Protein AF-A0A9E5SHU2-F1 (afdb_monomer)

Nearest PDB structures (foldseek):
  2jov-assembly1_A  TM=8.148E-01  e=7.761E-03  Clostridium perfringens

Secondary structure (DSSP, 8-state):
-EEEE--SSTT--EEEE-TTT--EES-SSHHHHHHHHHHHH--EE--EEEEEEEEE-TT----SS---S------S----TT-PPPTTEEEEEEEEEESSPEEGGGHHHHHHHHHH-EEES-B-TT-EEESSGGGSS--EEESS-BS--

Sequence (149 aa):
MRELTCIVCPTGCRLRVDIDTLTVTGNQCKRGLKYGLEELTAPRRTVTSTVRILHQQSDSQVLSSYVDSSLQSNSSKPLVNNFFPDSDCIEGRLPVKTREDIPKDKIESVMQEINQCVVKSPVHLGDIIVENIADTGVALVATRTILKL

pLDDT: mean 81.6, std 20.0, range [32.53, 97.31]

Structure (mmCIF, N/CA/C/O backbone):
data_AF-A0A9E5SHU2-F1
#
_entry.id   AF-A0A9E5SHU2-F1
#
loop_
_atom_site.group_PDB
_atom_site.id
_atom_site.type_symbol
_atom_site.label_atom_id
_atom_site.label_alt_id
_atom_site.label_comp_id
_atom_site.label_asym_id
_atom_site.label_entity_id
_atom_site.label_seq_id
_atom_site.pdbx_PDB_ins_code
_atom_site.Cartn_x
_atom_site.Cartn_y
_atom_site.Cartn_z
_atom_site.occupancy
_atom_site.B_iso_or_equiv
_atom_site.auth_seq_id
_atom_site.auth_comp_id
_atom_site.auth_asym_id
_atom_site.auth_atom_id
_atom_site.pdbx_PDB_model_num
ATOM 1 N N . MET A 1 1 ? 9.596 9.892 -24.552 1.00 81.12 1 MET A N 1
ATOM 2 C CA . MET A 1 1 ? 10.596 9.568 -23.504 1.00 81.12 1 MET A CA 1
ATOM 3 C C . MET A 1 1 ? 10.201 10.197 -22.169 1.00 81.12 1 MET A C 1
ATOM 5 O O . MET A 1 1 ? 9.982 11.402 -22.115 1.00 81.12 1 MET A O 1
ATOM 9 N N . ARG A 1 2 ? 10.071 9.394 -21.109 1.00 89.94 2 ARG A N 1
ATOM 10 C CA . ARG A 1 2 ? 9.852 9.840 -19.723 1.00 89.94 2 ARG A CA 1
ATOM 11 C C . ARG A 1 2 ? 11.085 9.519 -18.885 1.00 89.94 2 ARG A C 1
ATOM 13 O O . ARG A 1 2 ? 11.703 8.472 -19.072 1.00 89.94 2 ARG A O 1
ATOM 20 N N . GLU A 1 3 ? 11.427 10.406 -17.961 1.00 93.31 3 GLU A N 1
ATOM 21 C CA . GLU A 1 3 ? 12.502 10.178 -16.994 1.00 93.31 3 GLU A CA 1
ATOM 22 C C . GLU A 1 3 ? 11.904 9.834 -15.627 1.00 93.31 3 GLU A C 1
A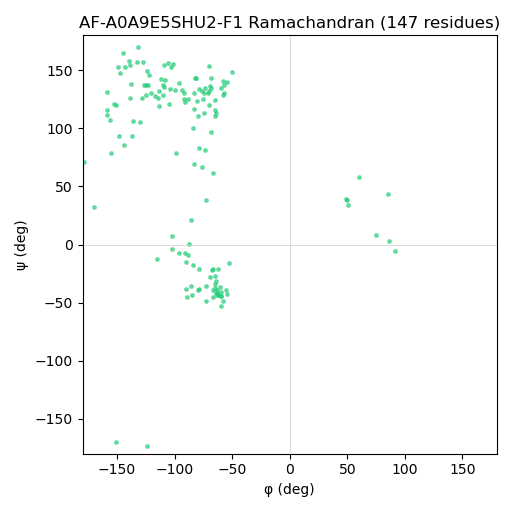TOM 24 O O . GLU A 1 3 ? 10.964 10.489 -15.177 1.00 93.31 3 GLU A O 1
ATOM 29 N N . LEU A 1 4 ? 12.429 8.801 -14.966 1.00 93.19 4 LEU A N 1
ATOM 30 C CA . LEU A 1 4 ? 11.995 8.396 -13.627 1.00 93.19 4 LEU A CA 1
ATOM 31 C C . LEU A 1 4 ? 13.140 7.771 -12.827 1.00 93.19 4 LEU A C 1
ATOM 33 O O . LEU A 1 4 ? 14.070 7.190 -13.383 1.00 93.19 4 LEU A O 1
ATOM 37 N N . THR A 1 5 ? 13.078 7.878 -11.503 1.00 94.50 5 THR A N 1
ATOM 38 C CA . THR A 1 5 ? 14.079 7.282 -10.608 1.00 94.50 5 THR A CA 1
ATOM 39 C C . THR A 1 5 ? 13.642 5.883 -10.198 1.00 94.50 5 THR A C 1
ATOM 41 O O . THR A 1 5 ? 12.516 5.682 -9.745 1.00 94.50 5 THR A O 1
ATOM 44 N N . CYS A 1 6 ? 14.539 4.906 -10.325 1.00 93.69 6 CYS A N 1
ATOM 45 C CA . CYS A 1 6 ? 14.317 3.559 -9.812 1.00 93.69 6 CYS A CA 1
ATOM 46 C C . CYS A 1 6 ? 14.215 3.584 -8.279 1.00 93.69 6 CYS A C 1
ATOM 48 O O . CYS A 1 6 ? 15.222 3.793 -7.611 1.00 93.69 6 CYS A O 1
ATOM 50 N N . ILE A 1 7 ? 13.033 3.330 -7.711 1.00 93.19 7 ILE A N 1
ATOM 51 C CA . ILE A 1 7 ? 12.824 3.324 -6.246 1.00 93.19 7 ILE A CA 1
ATOM 52 C C . ILE A 1 7 ? 13.103 1.961 -5.595 1.00 93.19 7 ILE A C 1
ATOM 54 O O . ILE A 1 7 ? 12.944 1.789 -4.392 1.00 93.19 7 ILE A O 1
ATOM 58 N N . VAL A 1 8 ? 13.504 0.966 -6.391 1.00 91.81 8 VAL A N 1
ATOM 59 C CA . VAL A 1 8 ? 13.635 -0.432 -5.951 1.00 91.81 8 VAL A CA 1
ATOM 60 C C . VAL A 1 8 ? 14.918 -0.689 -5.146 1.00 91.81 8 VAL A C 1
ATOM 62 O O . VAL A 1 8 ? 15.007 -1.681 -4.420 1.00 91.81 8 VAL A O 1
ATOM 65 N N . CYS A 1 9 ? 15.934 0.167 -5.275 1.00 91.00 9 CYS A N 1
ATOM 66 C CA . CYS A 1 9 ? 17.201 0.049 -4.556 1.00 91.00 9 CYS A CA 1
ATOM 67 C C . CYS A 1 9 ? 17.688 1.421 -4.055 1.00 91.00 9 CYS A C 1
ATOM 69 O O . CYS A 1 9 ? 17.372 2.438 -4.675 1.00 91.00 9 CYS A O 1
ATOM 71 N N . PRO A 1 10 ? 18.499 1.465 -2.980 1.00 92.19 10 PRO A N 1
ATOM 72 C CA . PRO A 1 10 ? 18.972 2.721 -2.388 1.00 92.19 10 PRO A CA 1
ATOM 73 C C . PRO A 1 10 ? 19.829 3.572 -3.337 1.00 92.19 10 PRO A C 1
ATOM 75 O O . PRO A 1 10 ? 19.938 4.776 -3.147 1.00 92.19 10 PRO A O 1
ATOM 78 N N . THR A 1 11 ? 20.424 2.971 -4.373 1.00 92.88 11 THR A N 1
ATOM 79 C CA . THR A 1 11 ? 21.241 3.685 -5.367 1.00 92.88 11 THR A CA 1
ATOM 80 C C . THR A 1 11 ? 20.421 4.608 -6.271 1.00 92.88 11 THR A C 1
ATOM 82 O O . THR A 1 11 ? 20.970 5.574 -6.787 1.00 92.88 11 THR A O 1
ATOM 85 N N . GLY A 1 12 ? 19.136 4.319 -6.509 1.00 91.81 12 GLY A N 1
ATOM 86 C CA . GLY A 1 12 ? 18.258 5.237 -7.241 1.00 91.81 12 GLY A CA 1
ATOM 87 C C . GLY A 1 12 ? 18.701 5.565 -8.674 1.00 91.81 12 GLY A C 1
ATOM 88 O O . GLY A 1 12 ? 18.909 6.729 -9.002 1.00 91.81 12 GLY A O 1
ATOM 89 N N . CYS A 1 13 ? 18.863 4.564 -9.549 1.00 94.50 13 CYS A N 1
ATOM 90 C CA . CYS A 1 13 ? 19.260 4.814 -10.946 1.00 94.50 13 CYS A CA 1
ATOM 91 C C . CYS A 1 13 ? 18.277 5.763 -11.656 1.00 94.50 13 CYS A C 1
ATOM 93 O O . CYS A 1 13 ? 17.063 5.581 -11.543 1.00 94.50 13 CYS A O 1
ATOM 95 N N . ARG A 1 14 ? 18.795 6.719 -12.437 1.00 95.56 14 ARG A N 1
ATOM 96 C CA . ARG A 1 14 ? 17.980 7.561 -13.324 1.00 95.56 14 ARG A CA 1
ATOM 97 C C . ARG A 1 14 ? 17.649 6.783 -14.592 1.00 95.56 14 ARG A C 1
ATOM 99 O O . ARG A 1 14 ? 18.536 6.504 -15.394 1.00 95.56 14 ARG A O 1
ATOM 106 N N . LEU A 1 15 ? 16.385 6.418 -14.744 1.00 94.44 15 LEU A N 1
ATOM 107 C CA . LEU A 1 15 ? 15.883 5.666 -15.882 1.00 94.44 15 LEU A CA 1
ATOM 108 C C . LEU A 1 15 ? 15.290 6.618 -16.911 1.00 94.44 15 LEU A C 1
ATOM 110 O O . LEU A 1 15 ? 14.557 7.547 -16.567 1.00 94.44 15 LEU A O 1
ATOM 114 N N . ARG A 1 16 ? 15.569 6.341 -18.180 1.00 94.44 16 ARG A N 1
ATOM 115 C CA . ARG A 1 16 ? 14.858 6.933 -19.308 1.00 94.44 16 ARG A CA 1
ATOM 116 C C . ARG A 1 16 ? 14.094 5.832 -20.005 1.00 94.44 16 ARG A C 1
ATOM 118 O O . ARG A 1 16 ? 14.698 4.861 -20.468 1.00 94.44 16 ARG A O 1
ATOM 125 N N . VAL A 1 17 ? 12.781 5.982 -20.048 1.00 93.38 17 VAL A N 1
ATOM 126 C CA . VAL A 1 17 ? 11.888 4.973 -20.602 1.00 93.38 17 VAL A CA 1
ATOM 127 C C . VAL A 1 17 ? 11.112 5.571 -21.760 1.00 93.38 17 VAL A C 1
ATOM 129 O O . VAL A 1 17 ? 10.559 6.673 -21.663 1.00 93.38 17 VAL A O 1
ATOM 132 N N . ASP A 1 18 ? 11.108 4.863 -22.875 1.00 91.31 18 ASP A N 1
ATOM 133 C CA . ASP A 1 18 ? 10.319 5.226 -24.035 1.00 91.31 18 ASP A CA 1
ATOM 134 C C . ASP A 1 18 ? 8.963 4.512 -24.010 1.00 91.31 18 ASP A C 1
ATOM 136 O O . ASP A 1 18 ? 8.888 3.317 -23.733 1.00 91.31 18 ASP A O 1
ATOM 140 N N . ILE A 1 19 ? 7.892 5.266 -24.255 1.00 85.88 19 ILE A N 1
ATOM 141 C CA . ILE A 1 19 ? 6.510 4.778 -24.130 1.00 85.88 19 ILE A CA 1
ATOM 142 C C . ILE A 1 19 ? 6.144 3.950 -25.361 1.00 85.88 19 ILE A C 1
ATOM 144 O O . ILE A 1 19 ? 5.493 2.919 -25.228 1.00 85.88 19 ILE A O 1
ATOM 148 N N . ASP A 1 20 ? 6.607 4.377 -26.537 1.00 87.50 20 ASP A N 1
ATOM 149 C CA . ASP A 1 20 ? 6.209 3.780 -27.812 1.00 87.50 20 ASP A CA 1
ATOM 150 C C . ASP A 1 20 ? 6.969 2.477 -28.081 1.00 87.50 20 ASP A C 1
ATOM 152 O O . ASP A 1 20 ? 6.406 1.496 -28.562 1.00 87.50 20 ASP A O 1
ATOM 156 N N . THR A 1 21 ? 8.258 2.444 -27.729 1.00 87.31 21 THR A N 1
ATOM 157 C CA . THR A 1 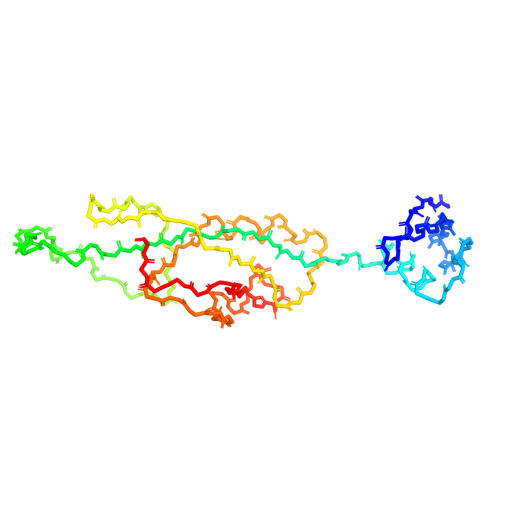21 ? 9.129 1.280 -27.956 1.00 87.31 21 THR A CA 1
ATOM 158 C C . THR A 1 21 ? 9.260 0.362 -26.741 1.00 87.31 21 THR A C 1
ATOM 160 O O . THR A 1 21 ? 9.859 -0.706 -26.855 1.00 87.31 21 THR A O 1
ATOM 163 N N . LEU A 1 22 ? 8.725 0.760 -25.577 1.00 85.44 22 LEU A N 1
ATOM 164 C CA . LEU A 1 22 ? 8.886 0.058 -24.295 1.00 85.44 22 LEU A CA 1
ATOM 165 C C . LEU A 1 22 ? 10.357 -0.272 -23.989 1.00 85.44 22 LEU A C 1
ATOM 167 O O . LEU A 1 22 ? 10.685 -1.336 -23.464 1.00 85.44 22 LEU A O 1
ATOM 171 N N . THR A 1 23 ? 11.271 0.637 -24.328 1.00 89.81 23 THR A N 1
ATOM 172 C CA . THR A 1 23 ? 12.701 0.476 -24.047 1.00 89.81 23 THR A CA 1
ATOM 173 C C . THR A 1 23 ? 13.095 1.259 -22.799 1.00 89.81 23 THR A C 1
ATOM 175 O O . THR A 1 23 ? 12.740 2.426 -22.633 1.00 89.81 23 THR A O 1
ATOM 178 N N . VAL A 1 24 ? 13.841 0.612 -21.896 1.00 92.75 24 VAL A N 1
ATOM 179 C CA . VAL A 1 24 ? 14.382 1.231 -20.676 1.00 92.75 24 VAL A CA 1
ATOM 180 C C . VAL A 1 24 ? 15.892 1.363 -20.813 1.00 92.75 24 VAL A C 1
ATOM 182 O O . VAL A 1 24 ? 16.584 0.387 -21.094 1.00 92.75 24 VAL A O 1
ATOM 185 N N . THR A 1 25 ? 16.409 2.562 -20.564 1.00 93.75 25 THR A N 1
ATOM 186 C CA . THR A 1 25 ? 17.845 2.864 -20.549 1.00 93.75 25 THR A CA 1
ATOM 187 C C . THR A 1 25 ? 18.237 3.563 -19.244 1.00 93.75 25 THR A C 1
ATOM 189 O O . THR A 1 25 ? 17.394 4.136 -18.552 1.00 93.75 25 THR A O 1
ATOM 192 N N . GLY A 1 26 ? 19.518 3.490 -18.866 1.00 92.81 26 GLY A N 1
ATOM 193 C CA . GLY A 1 26 ? 20.033 4.080 -17.618 1.00 92.81 26 GLY A CA 1
ATOM 194 C C . GLY A 1 26 ? 19.911 3.187 -16.372 1.00 92.81 26 GLY A C 1
ATOM 195 O O . GLY A 1 26 ? 20.285 3.599 -15.273 1.00 92.81 26 GLY A O 1
ATOM 196 N N . ASN A 1 27 ? 19.424 1.949 -16.510 1.00 93.69 27 ASN A N 1
ATOM 197 C CA . ASN A 1 27 ? 19.402 0.974 -15.421 1.00 93.69 27 ASN A CA 1
ATOM 198 C C . ASN A 1 27 ? 20.784 0.329 -15.215 1.00 93.69 27 ASN A C 1
ATOM 200 O O . ASN A 1 27 ? 21.397 -0.163 -16.155 1.00 93.69 27 ASN A O 1
ATOM 204 N N . GLN A 1 28 ? 21.237 0.241 -13.963 1.00 92.56 28 GLN A N 1
ATOM 205 C CA . GLN A 1 28 ? 22.462 -0.498 -13.606 1.00 92.56 28 GLN A CA 1
ATOM 206 C C . GLN A 1 28 ? 22.198 -1.981 -13.299 1.00 92.56 28 GLN A C 1
ATOM 208 O O . GLN A 1 28 ? 23.120 -2.770 -13.119 1.00 92.56 28 GLN A O 1
ATOM 213 N N . CYS A 1 29 ? 20.930 -2.381 -13.198 1.00 93.56 29 CYS A N 1
ATOM 214 C CA . CYS A 1 29 ? 20.538 -3.738 -12.839 1.00 93.56 29 CYS A CA 1
ATOM 215 C C . CYS A 1 29 ? 19.261 -4.170 -13.570 1.00 93.56 29 CYS A C 1
ATOM 217 O O . CYS A 1 29 ? 18.504 -3.343 -14.087 1.00 93.56 29 CYS A O 1
ATOM 219 N N . LYS A 1 30 ? 18.983 -5.480 -13.563 1.00 93.62 30 LYS A N 1
ATOM 220 C CA . LYS A 1 30 ? 17.767 -6.065 -14.160 1.00 93.62 30 LYS A CA 1
ATOM 221 C C . LYS A 1 30 ? 16.480 -5.602 -13.463 1.00 93.62 30 LYS A C 1
ATOM 223 O O . LYS A 1 30 ? 15.450 -5.451 -14.110 1.00 93.62 30 LYS A O 1
ATOM 228 N N . ARG A 1 31 ? 16.551 -5.325 -12.152 1.00 93.50 31 ARG A N 1
ATOM 229 C CA . ARG A 1 31 ? 15.416 -4.814 -11.361 1.00 93.50 31 ARG A CA 1
ATOM 230 C C . ARG A 1 31 ? 14.965 -3.435 -11.849 1.00 93.50 31 ARG A C 1
ATOM 232 O O . ARG A 1 31 ? 13.770 -3.193 -11.922 1.00 93.50 31 ARG A O 1
ATOM 239 N N . GLY A 1 32 ? 15.912 -2.570 -12.223 1.00 92.88 32 GLY A N 1
ATOM 240 C CA . GLY A 1 32 ? 15.614 -1.240 -12.759 1.00 92.88 32 GLY A CA 1
ATOM 241 C C . GLY A 1 32 ? 14.926 -1.288 -14.121 1.00 92.88 32 GLY A C 1
ATOM 242 O O . GLY A 1 32 ? 13.984 -0.536 -14.338 1.00 92.88 32 GLY A O 1
ATOM 243 N N . LEU A 1 33 ? 15.335 -2.212 -14.999 1.00 92.62 33 LEU A N 1
ATOM 244 C CA . LEU A 1 33 ? 14.646 -2.444 -16.275 1.00 92.62 33 LEU A CA 1
ATOM 245 C C . LEU A 1 33 ? 13.189 -2.842 -16.030 1.00 92.62 33 LEU A C 1
ATOM 247 O O . LEU A 1 33 ? 12.283 -2.199 -16.548 1.00 92.62 33 LEU A O 1
ATOM 251 N N . LYS A 1 34 ? 12.971 -3.864 -15.194 1.00 93.44 34 LYS A N 1
ATOM 252 C CA . LYS A 1 34 ? 11.629 -4.359 -14.875 1.00 93.44 34 LYS A CA 1
ATOM 253 C C . LYS A 1 34 ? 10.745 -3.258 -14.273 1.00 93.44 34 LYS A C 1
ATOM 255 O O . LYS A 1 34 ? 9.652 -3.025 -14.772 1.00 93.44 34 LYS A O 1
ATOM 260 N N . TYR A 1 35 ? 11.260 -2.532 -13.280 1.00 93.88 35 TYR A N 1
ATOM 261 C CA . TYR A 1 35 ? 10.543 -1.423 -12.650 1.00 93.88 35 TYR A CA 1
ATOM 262 C C . TYR A 1 35 ? 10.176 -0.315 -13.641 1.00 93.88 35 TYR A C 1
ATOM 264 O O . TYR A 1 35 ? 9.051 0.164 -13.619 1.00 93.88 35 TYR A O 1
ATOM 272 N N . GLY A 1 36 ? 11.098 0.082 -14.525 1.00 93.06 36 GLY A N 1
ATOM 273 C CA . GLY A 1 36 ? 10.828 1.126 -15.516 1.00 93.06 36 GLY A CA 1
ATOM 274 C C . GLY A 1 36 ? 9.677 0.773 -16.462 1.00 93.06 36 GLY A C 1
ATOM 275 O O . GLY A 1 36 ? 8.887 1.648 -16.803 1.00 93.06 36 GLY A O 1
ATOM 276 N N . LEU A 1 37 ? 9.555 -0.503 -16.842 1.00 91.75 37 LEU A N 1
ATOM 277 C CA . LEU A 1 37 ? 8.436 -0.992 -17.653 1.00 91.75 37 LEU A CA 1
ATOM 278 C C . LEU A 1 37 ? 7.134 -1.055 -16.854 1.00 91.75 37 LEU A C 1
ATOM 280 O O . LEU A 1 37 ? 6.104 -0.566 -17.316 1.00 91.75 37 LEU A O 1
ATOM 284 N N . GLU A 1 38 ? 7.170 -1.642 -15.657 1.00 91.56 38 GLU A N 1
ATOM 285 C CA . GLU A 1 38 ? 5.987 -1.811 -14.804 1.00 91.56 38 GLU A CA 1
ATOM 286 C C . GLU A 1 38 ? 5.402 -0.464 -14.373 1.00 91.56 38 GLU A C 1
ATOM 288 O O . GLU A 1 38 ? 4.196 -0.267 -14.452 1.00 91.56 38 GLU A O 1
ATOM 293 N N . GLU A 1 39 ? 6.241 0.503 -14.006 1.00 93.44 39 GLU A N 1
ATOM 294 C CA . GLU A 1 39 ? 5.796 1.832 -13.577 1.00 93.44 39 GLU A CA 1
ATOM 295 C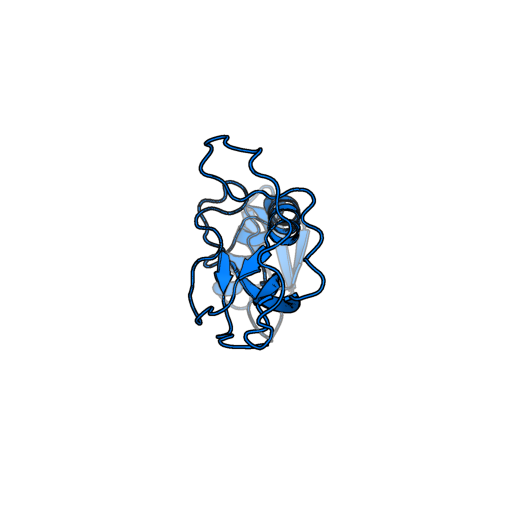 C . GLU A 1 39 ? 5.098 2.614 -14.706 1.00 93.44 39 GLU A C 1
ATOM 297 O O . GLU A 1 39 ? 4.240 3.451 -14.430 1.00 93.44 39 GLU A O 1
ATOM 302 N N . LEU A 1 40 ? 5.427 2.342 -15.976 1.00 88.38 40 LEU A N 1
ATOM 303 C CA . LEU A 1 40 ? 4.734 2.941 -17.121 1.00 88.38 40 LEU A CA 1
ATOM 304 C C . LEU A 1 40 ? 3.478 2.181 -17.549 1.00 88.38 40 LEU A C 1
ATOM 306 O O . LEU A 1 40 ? 2.533 2.809 -18.020 1.00 88.38 40 LEU A O 1
ATOM 310 N N . THR A 1 41 ? 3.489 0.854 -17.447 1.00 88.75 41 THR A N 1
ATOM 311 C CA . THR A 1 41 ? 2.411 0.003 -17.973 1.00 88.75 41 THR A CA 1
ATOM 312 C C . THR A 1 41 ? 1.307 -0.233 -16.951 1.00 88.75 41 THR A C 1
ATOM 314 O O . THR A 1 41 ? 0.130 -0.131 -17.282 1.00 88.75 41 THR A O 1
ATOM 317 N N . ALA A 1 42 ? 1.672 -0.534 -15.707 1.00 89.62 42 ALA A N 1
ATOM 318 C CA . ALA A 1 42 ? 0.747 -0.818 -14.621 1.00 89.62 42 ALA A CA 1
ATOM 319 C C . ALA A 1 42 ? 1.422 -0.506 -13.272 1.00 89.62 42 ALA A C 1
ATOM 321 O O . ALA A 1 42 ? 1.882 -1.427 -12.592 1.00 89.62 42 ALA A O 1
ATOM 322 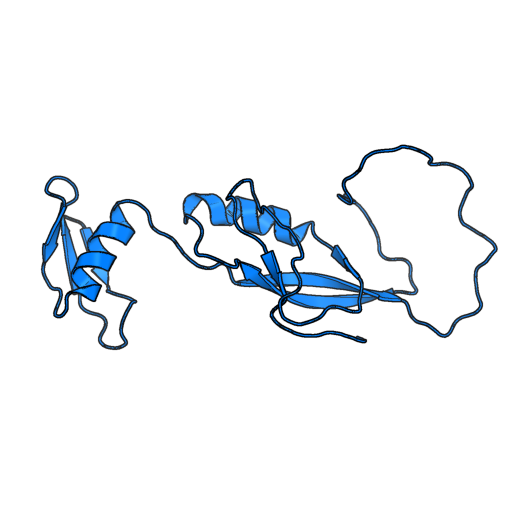N N . PRO A 1 43 ? 1.502 0.773 -12.854 1.00 92.56 43 PRO A N 1
ATOM 323 C CA . PRO A 1 43 ? 2.110 1.136 -11.581 1.00 92.56 43 PRO A CA 1
ATOM 324 C C . PRO A 1 43 ? 1.287 0.562 -10.426 1.00 92.56 43 PRO A C 1
ATOM 326 O O . PRO A 1 43 ? 0.090 0.834 -10.295 1.00 92.56 43 PRO A O 1
ATOM 329 N N . ARG A 1 44 ? 1.935 -0.222 -9.561 1.00 93.44 44 ARG A N 1
ATOM 330 C CA . ARG A 1 44 ? 1.304 -0.830 -8.383 1.00 93.44 44 ARG A CA 1
ATOM 331 C C . ARG A 1 44 ? 2.040 -0.454 -7.111 1.00 93.44 44 ARG A C 1
ATOM 333 O O . ARG A 1 44 ? 3.250 -0.236 -7.143 1.00 93.44 44 ARG A O 1
ATOM 340 N N . ARG A 1 45 ? 1.308 -0.369 -5.999 1.00 93.94 45 ARG A N 1
ATOM 341 C CA . ARG A 1 45 ? 1.849 -0.080 -4.665 1.00 93.94 45 ARG A CA 1
ATOM 342 C C . ARG A 1 45 ? 1.044 -0.795 -3.585 1.00 93.94 45 ARG A C 1
ATOM 344 O O . ARG A 1 45 ? -0.172 -0.925 -3.698 1.00 93.94 45 ARG A O 1
ATOM 351 N N . THR A 1 46 ? 1.713 -1.190 -2.509 1.00 94.69 46 THR A N 1
ATOM 352 C CA . THR A 1 46 ? 1.050 -1.590 -1.264 1.00 94.69 46 THR A CA 1
ATOM 353 C C . THR A 1 46 ? 0.467 -0.346 -0.594 1.00 94.69 46 THR A C 1
ATOM 355 O O . THR A 1 46 ? 1.178 0.645 -0.409 1.00 94.69 46 THR A O 1
ATOM 358 N N . VAL A 1 47 ? -0.804 -0.391 -0.194 1.00 95.75 47 VAL A N 1
ATOM 359 C CA . VAL A 1 47 ? -1.419 0.683 0.599 1.00 95.75 47 VAL A CA 1
ATOM 360 C C . VAL A 1 47 ? -1.266 0.362 2.075 1.00 95.75 47 VAL A C 1
ATOM 362 O O . VAL A 1 47 ? -1.680 -0.699 2.534 1.00 95.75 47 VAL A O 1
ATOM 365 N N . THR A 1 48 ? -0.684 1.294 2.823 1.00 96.19 48 THR A N 1
ATOM 366 C CA . THR A 1 48 ? -0.590 1.258 4.287 1.00 96.19 48 THR A CA 1
ATOM 367 C C . THR A 1 48 ? -1.400 2.412 4.858 1.00 96.19 48 THR A C 1
ATOM 369 O O . THR A 1 48 ? -1.176 3.558 4.471 1.00 96.19 48 THR A O 1
ATOM 372 N N . SER A 1 49 ? -2.329 2.128 5.767 1.00 95.75 49 SER A N 1
ATOM 373 C CA . SER A 1 49 ? -3.218 3.132 6.361 1.00 95.75 49 SER A CA 1
ATOM 374 C C . SER A 1 49 ? -3.620 2.722 7.782 1.00 95.75 49 SER A C 1
ATOM 376 O O . SER A 1 49 ? -3.070 1.777 8.351 1.00 95.75 49 SER A O 1
ATOM 378 N N . THR A 1 50 ? -4.579 3.424 8.372 1.00 95.19 50 THR A N 1
ATOM 379 C CA . THR A 1 50 ? -5.177 3.083 9.663 1.00 95.19 50 THR A CA 1
ATOM 380 C C . THR A 1 50 ? -6.691 3.010 9.548 1.00 95.19 50 THR A C 1
ATOM 382 O O . THR A 1 50 ? -7.290 3.908 8.964 1.00 95.19 50 THR A O 1
ATOM 385 N N . VAL A 1 51 ? -7.305 2.005 10.167 1.00 93.38 51 VAL A N 1
ATOM 386 C CA . VAL A 1 51 ? -8.764 1.921 10.346 1.00 93.38 51 VAL A CA 1
ATOM 387 C C . VAL A 1 51 ? -9.148 2.336 11.761 1.00 93.38 51 VAL A C 1
ATOM 389 O O . VAL A 1 51 ? -8.339 2.245 12.694 1.00 93.38 51 VAL A O 1
ATOM 392 N N . ARG A 1 52 ? -10.388 2.793 11.938 1.00 91.06 52 ARG A N 1
ATOM 393 C CA . ARG A 1 52 ? -10.942 3.049 13.271 1.00 91.06 52 ARG A CA 1
ATOM 394 C C . ARG A 1 52 ? -11.151 1.726 13.998 1.00 91.06 52 ARG A C 1
ATOM 396 O O . ARG A 1 52 ? -11.673 0.785 13.407 1.00 91.06 52 ARG A O 1
ATOM 403 N N . ILE A 1 53 ? -10.775 1.671 15.271 1.00 89.69 53 ILE A N 1
ATOM 404 C CA . ILE A 1 53 ? -11.050 0.526 16.145 1.00 89.69 53 ILE A CA 1
ATOM 405 C C . ILE A 1 53 ? -11.832 0.983 17.375 1.00 89.69 53 ILE A C 1
ATOM 407 O O . ILE A 1 53 ? -11.507 2.017 17.953 1.00 89.69 53 ILE A O 1
ATOM 411 N N . LEU A 1 54 ? -12.849 0.214 17.761 1.00 88.31 54 LEU A N 1
ATOM 412 C CA . LEU A 1 54 ? -13.659 0.431 18.955 1.00 88.31 54 LEU A CA 1
ATOM 413 C C . LEU A 1 54 ? -13.354 -0.639 20.008 1.00 88.31 54 LEU A C 1
ATOM 415 O O . LEU A 1 54 ? -13.295 -1.834 19.696 1.00 88.31 54 LEU A O 1
ATOM 419 N N . HIS A 1 55 ? -13.207 -0.203 21.258 1.00 83.38 55 HIS A N 1
ATOM 420 C CA . HIS A 1 55 ? -13.112 -1.071 22.431 1.00 83.38 55 HIS A CA 1
ATOM 421 C C . HIS A 1 55 ? -14.295 -0.808 23.366 1.00 83.38 55 HIS A C 1
ATOM 423 O O . HIS A 1 55 ? -14.550 0.343 23.718 1.00 83.38 55 HIS A O 1
ATOM 429 N N . GLN A 1 56 ? -15.016 -1.863 23.757 1.00 73.38 56 GLN A N 1
ATOM 430 C CA . GLN A 1 56 ? -16.058 -1.766 24.781 1.00 73.38 56 GLN A CA 1
ATOM 431 C C . GLN A 1 56 ? -15.389 -1.656 26.151 1.00 73.38 56 GLN A C 1
ATOM 433 O O . GLN A 1 56 ? -14.586 -2.521 26.503 1.00 73.38 56 GLN A O 1
ATOM 438 N N . GLN A 1 57 ? -15.715 -0.620 26.926 1.00 65.50 57 GLN A N 1
ATOM 439 C CA . GLN A 1 57 ? -15.303 -0.549 28.324 1.00 65.50 57 GLN A CA 1
ATOM 440 C C . GLN A 1 57 ? -16.058 -1.625 29.111 1.00 65.50 57 GLN A C 1
ATOM 442 O O . GLN A 1 57 ? -17.209 -1.451 29.505 1.00 65.50 57 GLN A O 1
ATOM 447 N N . SER A 1 58 ? -15.428 -2.775 29.329 1.00 56.59 58 SER A N 1
ATOM 448 C CA . SER A 1 58 ? -15.919 -3.734 30.311 1.00 56.59 58 SER A CA 1
ATOM 449 C C . SER A 1 58 ? -15.606 -3.190 31.707 1.00 56.59 58 SER A C 1
ATOM 451 O O . SER A 1 58 ? -14.562 -3.546 32.235 1.00 56.59 58 SER A O 1
ATOM 453 N N . ASP A 1 59 ? -16.436 -2.276 32.229 1.00 49.28 59 ASP A N 1
ATOM 454 C CA . ASP A 1 59 ? -16.577 -2.002 33.677 1.00 49.28 59 ASP A CA 1
ATOM 455 C C . ASP A 1 59 ? -17.762 -1.076 34.045 1.00 49.28 59 ASP A C 1
ATOM 457 O O . ASP A 1 59 ? -17.714 -0.370 35.047 1.00 49.28 59 ASP A O 1
ATOM 461 N N . SER A 1 60 ? -18.881 -1.111 33.308 1.00 42.59 60 SER A N 1
ATOM 462 C CA . SER A 1 60 ? -20.121 -0.475 33.786 1.00 42.59 60 SER A CA 1
ATOM 463 C C . SER A 1 60 ? -21.336 -1.364 33.562 1.00 42.59 60 SER A C 1
ATOM 465 O O . SER A 1 60 ? -21.847 -1.516 32.458 1.00 42.59 60 SER A O 1
ATOM 467 N N . GLN A 1 61 ? -21.836 -1.931 34.657 1.00 48.94 61 GLN A N 1
ATOM 468 C CA . GLN A 1 61 ? -23.204 -2.430 34.785 1.00 48.94 61 GLN A CA 1
ATOM 469 C C . GLN A 1 61 ? -24.216 -1.265 34.728 1.00 48.94 61 GLN A C 1
ATOM 471 O O . GLN A 1 61 ? -24.920 -1.001 35.692 1.00 48.94 61 GLN A O 1
ATOM 476 N N . VAL A 1 62 ? -24.279 -0.520 33.630 1.00 44.03 62 VAL A N 1
ATOM 477 C CA . VAL A 1 62 ? -25.326 0.473 33.328 1.00 44.03 62 VAL A CA 1
ATOM 478 C C . VAL A 1 62 ? -25.247 0.620 31.805 1.00 44.03 62 VAL A C 1
ATOM 480 O O . VAL A 1 62 ? -24.197 0.982 31.310 1.00 44.03 62 VAL A O 1
ATOM 483 N N . LEU A 1 63 ? -26.193 0.210 30.964 1.00 43.44 63 LEU A N 1
ATOM 484 C CA . LEU A 1 63 ? -27.605 0.563 30.912 1.00 43.44 63 LEU A CA 1
ATOM 485 C C . LEU A 1 63 ? -28.383 -0.558 30.197 1.00 43.44 63 LEU A C 1
ATOM 487 O O . LEU A 1 63 ? -28.340 -0.687 28.978 1.00 43.44 63 LEU A O 1
ATOM 491 N N . SER A 1 64 ? -29.157 -1.339 30.948 1.00 36.62 64 SER A N 1
ATOM 492 C CA . SER A 1 64 ? -30.191 -2.233 30.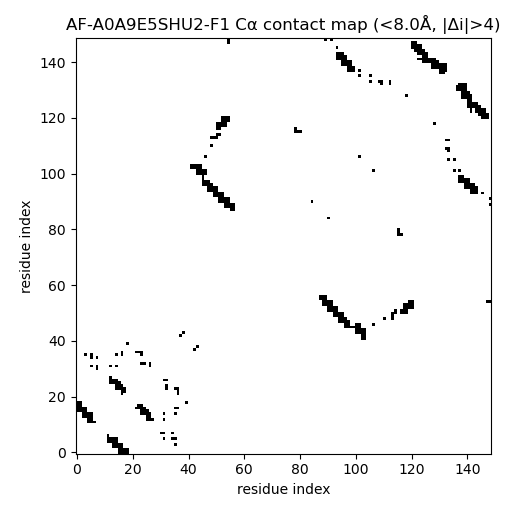411 1.00 36.62 64 SER A CA 1
ATOM 493 C C . SER A 1 64 ? -31.536 -1.523 30.202 1.00 36.62 64 SER A C 1
ATOM 495 O O . SER A 1 64 ? -32.573 -2.180 30.192 1.00 36.62 64 SER A O 1
ATOM 497 N N . SER A 1 65 ? -31.560 -0.191 30.085 1.00 39.75 65 SER A N 1
ATOM 498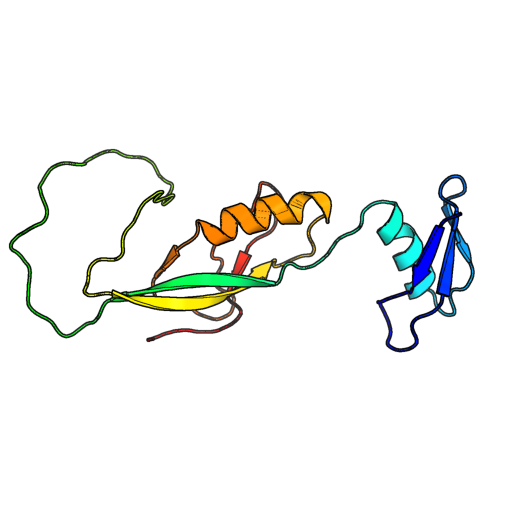 C CA . SER A 1 65 ? -32.821 0.562 30.068 1.00 39.75 65 SER A CA 1
ATOM 499 C C . SER A 1 65 ? -33.147 1.298 28.773 1.00 39.75 65 SER A C 1
ATOM 501 O O . SER A 1 65 ? -34.305 1.670 28.621 1.00 39.75 65 SER A O 1
ATOM 503 N N . TYR A 1 66 ? -32.224 1.465 27.821 1.00 45.84 66 TYR A N 1
ATOM 504 C CA . TYR A 1 66 ? -32.550 2.156 26.567 1.00 45.84 66 TYR A CA 1
ATOM 505 C C . TYR A 1 66 ? -31.755 1.623 25.374 1.00 45.84 66 TYR A C 1
ATOM 507 O O . TYR A 1 66 ? -30.673 2.111 25.079 1.00 45.84 66 TYR A O 1
ATOM 515 N N . VAL A 1 67 ? -32.334 0.665 24.649 1.00 39.19 67 VAL A N 1
ATOM 516 C CA . VAL A 1 67 ? -32.291 0.674 23.179 1.00 39.19 67 VAL A CA 1
ATOM 517 C C . VAL A 1 67 ? -33.534 -0.023 22.642 1.00 39.19 67 VAL A C 1
ATOM 519 O O . VAL A 1 67 ? -33.829 -1.176 22.958 1.00 39.19 67 VAL A O 1
ATOM 522 N N . ASP A 1 68 ? -34.278 0.764 21.875 1.00 33.59 68 ASP A N 1
ATOM 523 C CA . ASP A 1 68 ? -35.580 0.479 21.305 1.00 33.59 68 ASP A CA 1
ATOM 524 C C . ASP A 1 68 ? -35.625 -0.805 20.476 1.00 33.59 68 ASP A C 1
ATOM 526 O O . ASP A 1 68 ? -34.764 -1.103 19.648 1.00 33.59 68 ASP A O 1
ATOM 530 N N . SER A 1 69 ? -36.731 -1.521 20.651 1.00 38.06 69 SER A N 1
ATOM 531 C CA . SER A 1 69 ? -37.103 -2.762 19.968 1.00 38.06 69 SER A CA 1
ATOM 532 C C . SER A 1 69 ? -37.517 -2.568 18.501 1.00 38.06 69 SER A C 1
ATOM 534 O O . SER A 1 69 ? -38.441 -3.227 18.028 1.00 38.06 69 SER A O 1
ATOM 536 N N . SER A 1 70 ? -36.858 -1.680 17.755 1.00 43.31 70 SER A N 1
ATOM 537 C CA . SER A 1 70 ? -37.282 -1.350 16.391 1.00 43.31 70 SER A CA 1
ATOM 538 C C . SER A 1 70 ? -36.087 -1.097 15.480 1.00 43.31 70 SER A C 1
ATOM 540 O O . SER A 1 70 ? -35.691 0.046 15.322 1.00 43.31 70 SER A O 1
ATOM 542 N N . LEU A 1 71 ? -35.515 -2.158 14.896 1.00 44.88 71 LEU A N 1
ATOM 543 C CA . LEU A 1 71 ? -34.864 -2.171 13.571 1.00 44.88 71 LEU A CA 1
ATOM 544 C C . LEU A 1 71 ? -34.374 -3.597 13.267 1.00 44.88 71 LEU A C 1
ATOM 546 O O . LEU A 1 71 ? -33.187 -3.910 13.245 1.00 44.88 71 LEU A O 1
ATOM 550 N N . GLN A 1 72 ? -35.333 -4.488 13.019 1.00 46.53 72 GLN A N 1
ATOM 551 C CA . GLN A 1 72 ? -35.078 -5.675 12.212 1.00 46.53 72 GLN A CA 1
ATOM 552 C C . GLN A 1 72 ? -34.987 -5.226 10.750 1.00 46.53 72 GLN A C 1
ATOM 554 O O . GLN A 1 72 ? -35.986 -4.812 10.170 1.00 46.53 72 GLN A O 1
ATOM 559 N N . SER A 1 73 ? -33.812 -5.328 10.132 1.00 36.88 73 SER A N 1
ATOM 560 C CA . SER A 1 73 ? -33.746 -5.565 8.689 1.00 36.88 73 SER A CA 1
ATOM 561 C C . SER A 1 73 ? -32.457 -6.297 8.325 1.00 36.88 73 SER A C 1
ATOM 563 O O . SER A 1 73 ? -31.343 -5.869 8.613 1.00 36.88 73 SER A O 1
ATOM 565 N N . ASN A 1 74 ? -32.651 -7.469 7.731 1.00 45.72 74 ASN A N 1
ATOM 566 C CA . ASN A 1 74 ? -31.623 -8.354 7.218 1.00 45.72 74 ASN A CA 1
ATOM 567 C C . ASN A 1 74 ? -30.879 -7.691 6.047 1.00 45.72 74 ASN A C 1
ATOM 569 O O . ASN A 1 74 ? -31.469 -7.506 4.986 1.00 45.72 74 ASN A O 1
ATOM 573 N N . SER A 1 75 ? -29.581 -7.418 6.186 1.00 37.00 75 SER A N 1
ATOM 574 C CA . SER A 1 75 ? -28.640 -7.505 5.062 1.00 37.00 75 SER A CA 1
ATOM 575 C C . SER A 1 75 ? -27.208 -7.665 5.574 1.00 37.00 75 SER A C 1
ATOM 577 O O . SER A 1 75 ? -26.747 -6.992 6.492 1.00 37.00 75 SER A O 1
ATOM 579 N N . SER A 1 76 ? -26.513 -8.633 5.000 1.00 42.69 76 SER A N 1
ATOM 580 C CA . SER A 1 76 ? -25.186 -9.115 5.359 1.00 42.69 76 SER A CA 1
ATOM 581 C C . SER A 1 76 ? -24.071 -8.174 4.890 1.00 42.69 76 SER A C 1
ATOM 583 O O . SER A 1 76 ? -23.311 -8.555 4.008 1.00 42.69 76 SER A O 1
ATOM 585 N N . LYS A 1 77 ? -23.983 -6.955 5.441 1.00 32.53 77 LYS A N 1
ATOM 586 C CA . LYS A 1 77 ? -22.863 -6.003 5.262 1.00 32.53 77 LYS A CA 1
ATOM 587 C C . LYS A 1 77 ? -22.857 -4.991 6.423 1.00 32.53 77 LYS A C 1
ATOM 589 O O . LYS A 1 77 ? -23.790 -4.196 6.505 1.00 32.53 77 LYS A O 1
ATOM 594 N N . PRO A 1 78 ? -21.835 -4.940 7.300 1.00 37.03 78 PRO A N 1
ATOM 595 C CA . PRO A 1 78 ? -21.732 -3.886 8.300 1.00 37.03 78 PRO A CA 1
ATOM 596 C C . PRO A 1 78 ? -21.094 -2.647 7.656 1.00 37.03 78 PRO A C 1
ATOM 598 O O . PRO A 1 78 ? -19.951 -2.306 7.936 1.00 37.03 78 PRO A O 1
ATOM 601 N N . LEU A 1 79 ? -21.818 -1.982 6.755 1.00 39.91 79 LEU A N 1
ATOM 602 C CA . LEU A 1 79 ? -21.476 -0.627 6.317 1.00 39.91 79 LEU A CA 1
ATOM 603 C C . LEU A 1 79 ? -22.361 0.341 7.098 1.00 39.91 79 LEU A C 1
ATOM 605 O O . LEU A 1 79 ? -23.394 0.802 6.619 1.00 39.91 79 LEU A O 1
ATOM 609 N N . VAL A 1 80 ? -21.981 0.597 8.350 1.00 46.19 80 VAL A N 1
ATOM 610 C CA . VAL A 1 80 ? -22.635 1.612 9.179 1.00 46.19 80 VAL A CA 1
ATOM 611 C C . VAL A 1 80 ? -22.131 2.997 8.778 1.00 46.19 80 VAL A C 1
ATOM 613 O O . VAL A 1 80 ? -21.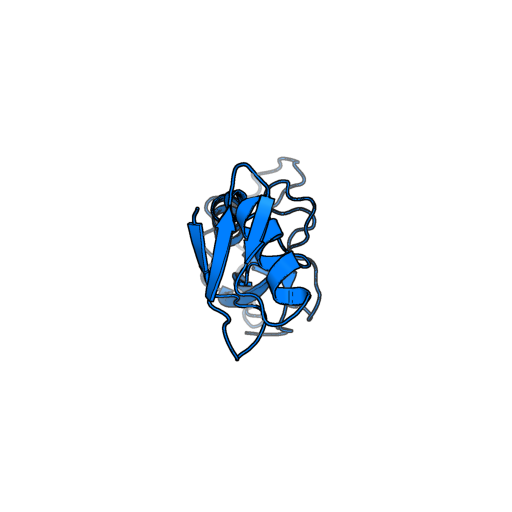234 3.569 9.392 1.00 46.19 80 VAL A O 1
ATOM 616 N N . ASN A 1 81 ? -22.741 3.546 7.727 1.00 38.72 81 ASN A N 1
ATOM 617 C CA . ASN A 1 81 ? -22.737 4.983 7.486 1.00 38.72 81 ASN A CA 1
ATOM 618 C C . ASN A 1 81 ? -23.499 5.649 8.645 1.00 38.72 81 ASN A C 1
ATOM 620 O O . ASN A 1 81 ? -24.705 5.459 8.776 1.00 38.72 81 ASN A O 1
ATOM 624 N N . ASN A 1 82 ? -22.781 6.427 9.462 1.00 42.19 82 ASN A N 1
ATOM 625 C CA . ASN A 1 82 ? -23.262 7.226 10.605 1.00 42.19 82 ASN A CA 1
ATOM 626 C C . ASN A 1 82 ? -23.396 6.507 11.963 1.00 42.19 82 ASN A C 1
ATOM 628 O O . ASN A 1 82 ? -24.353 6.747 12.696 1.00 42.19 82 ASN A O 1
ATOM 632 N N . PHE A 1 83 ? -22.411 5.689 12.350 1.00 48.44 83 PHE A N 1
ATOM 633 C CA . PHE A 1 83 ? -22.275 5.252 13.746 1.00 48.44 83 PHE A CA 1
ATOM 634 C C . PHE A 1 83 ? -21.508 6.312 14.554 1.00 48.44 83 PHE A C 1
ATOM 636 O O . PHE A 1 83 ? -20.281 6.396 14.468 1.00 48.44 83 PHE A O 1
ATOM 643 N N . PHE A 1 84 ? -22.224 7.146 15.313 1.00 47.44 84 PHE A N 1
ATOM 644 C CA . PHE A 1 84 ? -21.612 7.867 16.429 1.00 47.44 84 PHE A CA 1
ATOM 645 C C . PHE A 1 84 ? -21.307 6.820 17.507 1.00 47.44 84 PHE A C 1
ATOM 647 O O . PHE A 1 84 ? -22.235 6.122 17.910 1.00 47.44 84 PHE A O 1
ATOM 654 N N . PRO A 1 85 ? -20.042 6.631 17.920 1.00 51.03 85 PRO A N 1
ATOM 655 C CA . PRO A 1 85 ? -19.733 5.697 18.992 1.00 51.03 85 PRO A CA 1
ATOM 656 C C . PRO A 1 85 ? -20.519 6.100 20.245 1.00 51.03 85 PRO A C 1
ATOM 658 O O . PRO A 1 85 ? -20.511 7.275 20.618 1.00 51.03 85 PRO A O 1
ATOM 661 N N . ASP A 1 86 ? -21.206 5.139 20.869 1.00 54.28 86 ASP A N 1
ATOM 662 C CA . ASP A 1 86 ? -21.786 5.319 22.201 1.00 54.28 86 ASP A CA 1
ATOM 663 C C . ASP A 1 86 ? -20.708 5.880 23.145 1.00 54.28 86 ASP A C 1
ATOM 665 O O . ASP A 1 86 ? -19.523 5.565 22.993 1.00 54.28 86 ASP A O 1
ATOM 669 N N . SER A 1 87 ? -21.095 6.687 24.138 1.00 59.56 87 SER A N 1
ATOM 670 C CA . SER A 1 87 ? -20.177 7.333 25.098 1.00 59.56 87 SER A CA 1
ATOM 671 C C . SER A 1 87 ? -19.205 6.379 25.806 1.00 59.56 87 SER A C 1
ATOM 673 O O . SER A 1 87 ? -18.205 6.822 26.368 1.00 59.56 87 SER A O 1
ATOM 675 N N . ASP A 1 88 ? -19.480 5.077 25.746 1.00 63.53 88 ASP A N 1
ATOM 676 C CA . ASP A 1 88 ? -18.831 4.032 26.530 1.00 63.53 88 ASP A CA 1
ATOM 677 C C . ASP A 1 88 ? -17.792 3.230 25.724 1.00 63.53 88 ASP A C 1
ATOM 679 O O . ASP A 1 88 ? -17.265 2.219 26.202 1.00 63.53 88 ASP A O 1
ATOM 683 N N . CYS A 1 89 ? -17.476 3.646 24.490 1.00 66.81 89 CYS A N 1
ATOM 684 C CA . CYS A 1 89 ? -16.432 3.010 23.688 1.00 66.81 89 CYS A CA 1
ATOM 685 C C . CYS A 1 89 ? -15.224 3.918 23.425 1.00 66.81 89 CYS A C 1
ATOM 687 O O . CYS A 1 89 ? -15.337 5.074 23.026 1.00 66.81 89 CYS A O 1
ATOM 689 N N . ILE A 1 90 ? -14.028 3.366 23.658 1.00 72.06 90 ILE A N 1
ATOM 690 C CA . ILE A 1 90 ? -12.759 4.051 23.386 1.00 72.06 90 ILE A CA 1
ATOM 691 C C . ILE A 1 90 ? -12.476 3.921 21.885 1.00 72.06 90 ILE A C 1
ATOM 693 O O . ILE A 1 90 ? -12.419 2.804 21.361 1.00 72.06 90 ILE A O 1
ATOM 697 N N . GLU A 1 91 ? -12.302 5.052 21.194 1.00 80.25 91 GLU A N 1
ATOM 698 C CA . GLU A 1 91 ? -11.907 5.089 19.781 1.00 80.25 91 GLU A CA 1
ATOM 699 C C . GLU A 1 91 ? -10.376 5.083 19.651 1.00 80.25 91 GLU A C 1
ATOM 701 O O . GLU A 1 91 ? -9.677 5.937 20.195 1.00 80.25 91 GLU A O 1
ATOM 706 N N . GLY A 1 92 ? -9.846 4.131 18.883 1.00 87.81 92 GLY A N 1
ATOM 707 C CA . GLY A 1 92 ? -8.428 4.025 18.548 1.00 87.81 92 GLY A CA 1
ATOM 708 C C . GLY A 1 92 ? -8.164 4.000 17.041 1.00 87.81 92 GLY A C 1
ATOM 709 O O . GLY A 1 92 ? -9.057 4.164 16.199 1.00 87.81 92 GLY A O 1
ATOM 710 N N . ARG A 1 93 ? -6.900 3.761 16.678 1.00 92.69 93 ARG A N 1
ATOM 711 C CA . ARG A 1 93 ? -6.465 3.505 15.296 1.00 92.69 93 ARG A CA 1
ATOM 712 C C . ARG A 1 93 ? -5.715 2.179 15.226 1.00 92.69 93 ARG A C 1
ATOM 714 O O . ARG A 1 93 ? -4.769 1.958 15.981 1.00 92.69 93 ARG A O 1
ATOM 721 N N . LEU A 1 94 ? -6.123 1.313 14.304 1.00 93.69 94 LEU A N 1
ATOM 722 C CA . LEU A 1 94 ? -5.449 0.053 14.001 1.00 93.69 94 LEU A CA 1
ATOM 723 C C . LEU A 1 94 ? -4.681 0.212 12.679 1.00 93.69 94 LEU A C 1
ATOM 725 O O . LEU A 1 94 ? -5.309 0.514 11.663 1.00 93.69 94 LEU A O 1
ATOM 729 N N . PRO A 1 95 ? -3.350 0.017 12.653 1.00 97.25 95 PRO A N 1
ATOM 730 C CA . PRO A 1 95 ? -2.597 0.024 11.408 1.00 97.25 95 PRO A CA 1
ATOM 731 C C . PRO A 1 95 ? -2.953 -1.196 10.554 1.00 97.25 95 PRO A C 1
ATOM 733 O O . PRO A 1 95 ? -3.005 -2.335 11.029 1.00 97.25 95 PRO A O 1
ATOM 736 N N . VAL A 1 96 ? -3.174 -0.939 9.272 1.00 96.88 96 VAL A N 1
ATOM 737 C CA . VAL A 1 96 ? -3.544 -1.934 8.270 1.00 96.88 96 VAL A CA 1
ATOM 738 C C . VAL A 1 96 ? -2.688 -1.769 7.025 1.00 96.88 96 VAL A C 1
ATOM 740 O O . VAL A 1 96 ? -2.144 -0.695 6.745 1.00 96.88 96 VAL A O 1
ATOM 743 N N . LYS A 1 97 ? -2.579 -2.842 6.250 1.00 97.31 97 LYS A N 1
ATOM 744 C CA . LYS A 1 97 ? -1.997 -2.805 4.912 1.00 97.31 97 LYS A CA 1
ATOM 745 C C . LYS A 1 97 ? -2.786 -3.681 3.953 1.00 97.31 97 LYS A C 1
ATOM 747 O O . LYS A 1 97 ? -3.443 -4.625 4.387 1.00 97.31 97 LYS A O 1
ATOM 752 N N . THR A 1 98 ? -2.687 -3.419 2.658 1.00 97.12 98 THR A N 1
ATOM 753 C CA . THR A 1 98 ? -3.118 -4.397 1.656 1.00 97.12 98 THR A CA 1
ATOM 754 C C . THR A 1 98 ? -2.181 -5.603 1.681 1.00 97.12 98 THR A C 1
ATOM 756 O O . THR A 1 98 ? -0.976 -5.475 1.916 1.00 97.12 98 THR A O 1
ATOM 759 N N . ARG A 1 99 ? -2.733 -6.800 1.474 1.00 96.38 99 ARG A N 1
ATOM 760 C CA . ARG A 1 99 ? -1.948 -8.041 1.418 1.00 96.38 99 ARG A CA 1
ATOM 761 C C . ARG A 1 99 ? -0.995 -8.059 0.221 1.00 96.38 99 ARG A C 1
ATOM 763 O O . ARG A 1 99 ? 0.103 -8.596 0.333 1.00 96.38 99 ARG A O 1
ATOM 770 N N . GLU A 1 100 ? -1.419 -7.455 -0.884 1.00 95.44 100 GLU A N 1
ATOM 771 C CA . GLU A 1 100 ? -0.678 -7.361 -2.140 1.00 95.44 100 GLU A CA 1
ATOM 772 C C . GLU A 1 100 ? -0.673 -5.923 -2.671 1.00 95.44 100 GLU A C 1
ATOM 774 O O . GLU A 1 100 ? -1.393 -5.047 -2.174 1.00 95.44 100 GLU A O 1
ATOM 779 N N . ASP A 1 101 ? 0.150 -5.681 -3.692 1.00 95.06 101 ASP A N 1
ATOM 780 C CA . ASP A 1 101 ? 0.202 -4.394 -4.375 1.00 95.06 101 ASP A CA 1
ATOM 781 C C . ASP A 1 101 ? -1.067 -4.175 -5.196 1.00 95.06 101 ASP A C 1
ATOM 783 O O . ASP A 1 101 ? -1.445 -5.028 -6.002 1.00 95.06 101 ASP A O 1
ATOM 787 N N . ILE A 1 102 ? -1.681 -3.002 -5.062 1.00 95.00 102 ILE A N 1
ATOM 788 C CA . ILE A 1 102 ? -2.845 -2.594 -5.850 1.00 95.00 102 ILE A CA 1
ATOM 789 C C . ILE A 1 102 ? -2.439 -1.595 -6.944 1.00 95.00 102 ILE A C 1
ATOM 791 O O . ILE A 1 102 ? -1.450 -0.875 -6.772 1.00 95.00 102 ILE A O 1
ATOM 795 N N . PRO A 1 103 ? -3.172 -1.523 -8.070 1.00 94.38 103 PRO A N 1
ATOM 796 C CA . PRO A 1 103 ? -2.953 -0.493 -9.082 1.00 94.38 103 PRO A CA 1
ATOM 797 C C . PRO A 1 103 ? -3.091 0.912 -8.493 1.00 94.38 103 PRO A C 1
ATOM 799 O O . PRO A 1 103 ? -4.001 1.164 -7.699 1.00 94.38 103 PRO A O 1
ATOM 802 N N . LYS A 1 104 ? -2.230 1.839 -8.923 1.00 92.88 104 LYS A N 1
ATOM 803 C CA . LYS A 1 104 ? -2.219 3.224 -8.434 1.00 92.88 104 LYS A CA 1
ATOM 804 C C . LYS A 1 104 ? -3.576 3.915 -8.586 1.00 92.88 104 LYS A C 1
ATOM 806 O O . LYS A 1 104 ? -4.006 4.613 -7.674 1.00 92.88 104 LYS A O 1
ATOM 811 N N . ASP A 1 105 ? -4.265 3.660 -9.692 1.00 93.38 105 ASP A N 1
ATOM 812 C CA . ASP A 1 105 ? -5.544 4.302 -10.013 1.00 93.38 105 ASP A CA 1
ATOM 813 C C . ASP A 1 105 ? -6.671 3.905 -9.045 1.00 93.38 105 ASP A C 1
ATOM 815 O O . ASP A 1 105 ? -7.642 4.637 -8.887 1.00 93.38 105 ASP A O 1
ATOM 819 N N . LYS A 1 106 ? -6.539 2.767 -8.348 1.00 93.50 106 LYS A N 1
ATOM 820 C CA . LYS A 1 106 ? -7.522 2.299 -7.359 1.00 93.50 106 LYS A CA 1
ATOM 821 C C . LYS A 1 106 ? -7.241 2.780 -5.934 1.00 93.50 106 LYS A C 1
ATOM 823 O O . LYS A 1 106 ? -8.074 2.569 -5.056 1.00 93.50 106 LYS A O 1
ATOM 828 N N . ILE A 1 107 ? -6.100 3.429 -5.683 1.00 94.44 107 ILE A N 1
ATOM 829 C CA . ILE A 1 107 ? -5.690 3.827 -4.326 1.00 94.44 107 ILE A CA 1
ATOM 830 C C . ILE A 1 107 ? -6.722 4.757 -3.679 1.00 94.44 107 ILE A C 1
ATOM 832 O O . ILE A 1 107 ? -7.038 4.583 -2.506 1.00 94.44 107 ILE A O 1
ATOM 836 N N . GLU A 1 108 ? -7.280 5.711 -4.425 1.00 93.81 108 GLU A N 1
ATOM 837 C CA . GLU A 1 108 ? -8.266 6.656 -3.881 1.00 93.81 108 GLU A CA 1
ATOM 838 C C . GLU A 1 108 ? -9.543 5.950 -3.411 1.00 93.81 108 GLU A C 1
ATOM 840 O O . GLU A 1 108 ? -10.019 6.209 -2.305 1.00 93.81 108 GLU A O 1
ATOM 845 N N . SER A 1 109 ? -10.049 5.003 -4.204 1.00 94.12 109 SER A N 1
ATOM 846 C CA . SER A 1 109 ? -11.229 4.206 -3.854 1.00 94.12 109 SER A CA 1
ATOM 847 C C . SER A 1 109 ? -10.974 3.327 -2.626 1.00 94.12 109 SER A C 1
ATOM 849 O O . SER A 1 109 ? -11.792 3.300 -1.708 1.00 94.12 109 SER A O 1
ATOM 851 N N . VAL A 1 110 ? -9.794 2.702 -2.545 1.00 94.69 110 VAL A N 1
ATOM 852 C CA . VAL A 1 110 ? -9.380 1.931 -1.363 1.00 94.69 110 VAL A CA 1
ATOM 853 C C . VAL A 1 110 ? -9.340 2.812 -0.116 1.00 94.69 110 VAL A C 1
ATOM 855 O O . VAL A 1 110 ? -9.841 2.418 0.932 1.00 94.69 110 VAL A O 1
ATOM 858 N N . MET A 1 111 ? -8.786 4.022 -0.209 1.00 93.31 111 MET A N 1
ATOM 859 C CA . MET A 1 111 ? -8.722 4.938 0.933 1.00 93.31 111 MET A CA 1
ATOM 860 C C . MET A 1 111 ? -10.108 5.394 1.405 1.00 93.31 111 MET A C 1
ATOM 862 O O . MET A 1 111 ? -10.326 5.520 2.610 1.00 93.31 111 MET A O 1
ATOM 866 N N . GLN A 1 112 ? -11.051 5.620 0.487 1.00 92.31 112 GLN A N 1
ATOM 867 C CA . GLN A 1 112 ? -12.436 5.949 0.835 1.00 92.31 112 GLN A CA 1
ATOM 868 C C . GLN A 1 112 ? -13.115 4.812 1.604 1.00 92.31 112 GLN A C 1
ATOM 870 O O . GLN A 1 112 ? -13.762 5.073 2.617 1.00 92.31 112 GLN A O 1
ATOM 875 N N . GLU A 1 113 ? -12.919 3.568 1.170 1.00 92.75 113 GLU A N 1
ATOM 876 C CA . GLU A 1 113 ? -13.473 2.391 1.841 1.00 92.75 113 GLU A CA 1
ATOM 877 C C . GLU A 1 113 ? -12.846 2.181 3.227 1.00 92.75 113 GLU A C 1
ATOM 879 O O . GLU A 1 113 ? -13.570 2.047 4.211 1.00 92.75 113 GLU A O 1
ATOM 884 N N . ILE A 1 114 ? -11.515 2.288 3.345 1.00 93.00 114 ILE A N 1
ATOM 885 C CA . ILE A 1 114 ? -10.793 2.207 4.631 1.00 93.00 114 ILE A CA 1
ATOM 886 C C . ILE A 1 114 ? -11.347 3.214 5.648 1.00 93.00 114 ILE A C 1
ATOM 888 O O . ILE A 1 114 ? -11.521 2.875 6.818 1.00 93.00 114 ILE A O 1
ATOM 892 N N . ASN A 1 115 ? -11.640 4.445 5.218 1.00 90.50 115 ASN A N 1
ATOM 893 C CA . ASN A 1 115 ? -12.153 5.501 6.097 1.00 90.50 115 ASN A CA 1
ATOM 894 C C . ASN A 1 115 ? -13.574 5.225 6.623 1.00 90.50 115 ASN A C 1
ATOM 896 O O . ASN A 1 115 ? -13.968 5.797 7.645 1.00 90.50 115 ASN A O 1
ATOM 900 N N . GLN A 1 116 ? -14.337 4.374 5.935 1.00 87.31 116 GLN A N 1
ATOM 901 C CA . GLN A 1 116 ? -15.676 3.939 6.339 1.00 87.31 116 GLN A CA 1
ATOM 902 C C . GLN A 1 116 ? -15.638 2.671 7.207 1.00 87.31 116 GLN A C 1
ATOM 904 O O . GLN A 1 116 ? -16.614 2.363 7.888 1.00 87.31 116 GLN A O 1
ATOM 909 N N . CYS A 1 117 ? -14.513 1.952 7.237 1.00 87.69 117 CYS A N 1
ATOM 910 C CA . CYS A 1 117 ? -14.357 0.751 8.046 1.00 87.69 117 CYS A CA 1
ATOM 911 C C . CYS A 1 117 ? -14.142 1.073 9.533 1.00 87.69 117 CYS A C 1
ATOM 913 O O . CYS A 1 117 ? -13.267 1.856 9.918 1.00 87.69 117 CYS A O 1
ATOM 915 N N . VAL A 1 118 ? -14.895 0.371 10.380 1.00 89.12 118 VAL A N 1
ATOM 916 C CA . VAL A 1 118 ? -14.734 0.377 11.835 1.00 89.12 118 VAL A CA 1
ATOM 917 C C . VAL A 1 118 ? -14.633 -1.065 12.313 1.00 89.12 118 VAL A C 1
ATOM 919 O O . VAL A 1 118 ? -15.502 -1.884 12.020 1.00 89.12 118 VAL A O 1
ATOM 922 N N . VAL A 1 119 ? -13.574 -1.381 13.054 1.00 90.44 119 VAL A N 1
ATOM 923 C CA . VAL A 1 119 ? -13.331 -2.722 13.604 1.00 90.44 119 VAL A CA 1
ATOM 924 C C . VAL A 1 119 ? -13.519 -2.727 15.117 1.00 90.44 119 VAL A C 1
ATOM 926 O O . VAL A 1 119 ? -13.368 -1.698 15.769 1.00 90.44 119 VAL A O 1
ATOM 929 N N . LYS A 1 120 ? -13.843 -3.878 15.704 1.00 89.44 120 LYS A N 1
ATOM 930 C CA . LYS A 1 120 ? -13.928 -4.047 17.162 1.00 89.44 120 LYS A CA 1
ATOM 931 C C . LYS A 1 120 ? -12.749 -4.887 17.648 1.00 89.44 120 LYS A C 1
ATOM 933 O O . LYS A 1 120 ? -12.351 -5.824 16.965 1.00 89.44 120 LYS A O 1
ATOM 938 N N . SER A 1 121 ? -12.185 -4.557 18.807 1.00 85.75 121 SER A N 1
ATOM 939 C CA . SER A 1 121 ? -11.199 -5.419 19.481 1.00 85.75 121 SER A CA 1
ATOM 940 C C . SER A 1 121 ? -11.858 -6.698 20.033 1.00 85.75 121 SER A C 1
ATOM 942 O O . SER A 1 121 ? -13.025 -6.614 20.424 1.00 85.75 121 SER A O 1
ATOM 944 N N . PRO A 1 122 ? -11.132 -7.820 20.204 1.00 91.69 122 PRO A N 1
ATOM 945 C CA . PRO A 1 122 ? -9.702 -8.010 19.944 1.00 91.69 122 PRO A CA 1
ATOM 946 C C . PRO A 1 122 ? -9.394 -8.286 18.464 1.00 91.69 122 PRO A C 1
ATOM 948 O O . PRO A 1 122 ? -10.140 -8.990 17.794 1.00 91.69 122 PRO A O 1
ATOM 951 N N . VAL A 1 123 ? -8.267 -7.763 17.977 1.00 92.62 123 VAL A N 1
ATOM 952 C CA . VAL A 1 123 ? -7.739 -8.009 16.622 1.00 92.62 123 VAL A CA 1
ATOM 953 C C . VAL A 1 123 ? -6.308 -8.524 16.727 1.00 92.62 123 VAL A C 1
ATOM 955 O O . VAL A 1 123 ? -5.516 -7.989 17.505 1.00 92.62 123 VAL A O 1
ATOM 958 N N . HIS A 1 124 ? -5.952 -9.530 15.937 1.00 94.38 124 HIS A N 1
ATOM 959 C CA . HIS A 1 124 ? -4.617 -10.114 15.868 1.00 94.38 124 HIS A CA 1
ATOM 960 C C . HIS A 1 124 ? -3.883 -9.706 14.589 1.00 94.38 124 HIS A C 1
ATOM 962 O O . HIS A 1 124 ? -4.468 -9.327 13.574 1.00 94.38 124 HIS A O 1
ATOM 968 N N . LEU A 1 125 ? -2.553 -9.762 14.643 1.00 95.50 125 LEU A N 1
ATOM 969 C CA . LEU A 1 125 ? -1.718 -9.559 13.467 1.00 95.50 125 LEU A CA 1
ATOM 970 C C . LEU A 1 125 ? -2.079 -10.577 12.378 1.00 95.50 125 LEU A C 1
ATOM 972 O O . LEU A 1 125 ? -2.059 -11.782 12.615 1.00 95.50 125 LEU A O 1
ATOM 976 N N . GLY A 1 126 ? -2.329 -10.076 11.170 1.00 93.69 126 GLY A N 1
ATOM 977 C CA . GLY A 1 126 ? -2.701 -10.889 10.015 1.00 93.69 126 GLY A CA 1
ATOM 978 C C . GLY A 1 126 ? -4.206 -11.071 9.827 1.00 93.69 126 GLY A C 1
ATOM 979 O O . GLY A 1 126 ? -4.594 -11.600 8.785 1.00 93.69 126 GLY A O 1
ATOM 980 N N . ASP A 1 127 ? -5.036 -10.595 10.759 1.00 95.06 127 ASP A N 1
ATOM 981 C CA . ASP A 1 127 ? -6.490 -10.651 10.614 1.00 95.06 127 ASP A CA 1
ATOM 982 C C . ASP A 1 127 ? -6.941 -9.885 9.370 1.00 95.06 127 ASP A C 1
ATOM 984 O O . ASP A 1 127 ? -6.490 -8.764 9.099 1.00 95.06 127 ASP A O 1
ATOM 988 N N . ILE A 1 128 ? -7.840 -10.509 8.610 1.00 95.38 128 ILE A N 1
ATOM 989 C CA . ILE A 1 128 ? -8.442 -9.920 7.419 1.00 95.38 128 ILE A CA 1
ATOM 990 C C . ILE A 1 128 ? -9.605 -9.036 7.866 1.00 95.38 128 ILE A C 1
ATOM 992 O O . ILE A 1 128 ? -10.580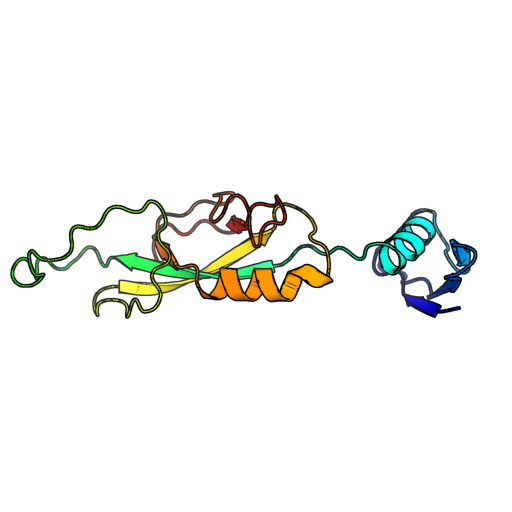 -9.519 8.433 1.00 95.38 128 ILE A O 1
ATOM 996 N N . ILE A 1 129 ? -9.491 -7.736 7.601 1.00 92.94 129 ILE A N 1
ATOM 997 C CA . ILE A 1 129 ? -10.526 -6.744 7.908 1.00 92.94 129 ILE A CA 1
ATOM 998 C C . ILE A 1 129 ? -11.559 -6.684 6.779 1.00 92.94 129 ILE A C 1
ATOM 1000 O O . ILE A 1 129 ? -12.759 -6.641 7.030 1.00 92.94 129 ILE A O 1
ATOM 1004 N N . VAL A 1 130 ? -11.080 -6.701 5.533 1.00 93.44 130 VAL A N 1
ATOM 1005 C CA . VAL A 1 130 ? -11.895 -6.731 4.312 1.00 93.44 130 VAL A CA 1
ATOM 1006 C C . VAL A 1 130 ? -11.233 -7.707 3.344 1.00 93.44 130 VAL A C 1
ATOM 1008 O O . VAL A 1 130 ? -10.044 -7.567 3.070 1.00 93.44 130 VAL A O 1
ATOM 1011 N N . GLU A 1 131 ? -11.964 -8.698 2.831 1.00 93.19 131 GLU A N 1
ATOM 1012 C CA . GLU A 1 131 ? -11.400 -9.719 1.926 1.00 93.19 131 GLU A CA 1
ATOM 1013 C C . GLU A 1 131 ? -11.098 -9.184 0.520 1.00 93.19 131 GLU A C 1
ATOM 1015 O O . GLU A 1 131 ? -10.109 -9.581 -0.092 1.00 93.19 131 GLU A O 1
ATOM 1020 N N . ASN A 1 132 ? -11.927 -8.270 0.016 1.00 93.31 132 ASN A N 1
ATOM 1021 C CA . ASN A 1 132 ? -11.798 -7.678 -1.312 1.00 93.31 132 ASN A CA 1
ATOM 1022 C C . ASN A 1 132 ? -12.059 -6.171 -1.235 1.00 93.31 132 ASN A C 1
ATOM 1024 O O . ASN A 1 132 ? -13.208 -5.743 -1.307 1.00 93.31 132 ASN A O 1
ATOM 1028 N N . ILE A 1 133 ? -10.999 -5.379 -1.076 1.00 91.75 133 ILE A N 1
ATOM 1029 C CA . ILE A 1 133 ? -11.129 -3.926 -0.958 1.00 91.75 133 ILE A CA 1
ATOM 1030 C C . ILE A 1 133 ? -11.233 -3.260 -2.334 1.00 91.75 133 ILE A C 1
ATOM 1032 O O . ILE A 1 133 ? -10.423 -3.545 -3.219 1.00 91.75 133 ILE A O 1
ATOM 1036 N N . ALA A 1 134 ? -12.212 -2.382 -2.535 1.00 89.62 134 ALA A N 1
ATOM 1037 C CA . ALA A 1 134 ? -12.478 -1.632 -3.766 1.00 89.62 134 ALA A CA 1
ATOM 1038 C C . ALA A 1 134 ? -12.496 -2.494 -5.046 1.00 89.62 134 ALA A C 1
ATOM 1040 O O . ALA A 1 134 ? -11.939 -2.116 -6.088 1.00 89.62 134 ALA A O 1
ATOM 1041 N N . ASP A 1 135 ? -13.057 -3.705 -4.954 1.00 91.12 135 ASP A N 1
ATOM 1042 C CA . ASP A 1 135 ? -13.107 -4.686 -6.045 1.00 91.12 135 ASP A CA 1
ATOM 1043 C C . ASP A 1 135 ? -11.729 -4.940 -6.693 1.00 91.12 135 ASP A C 1
ATOM 1045 O O . ASP A 1 135 ? -11.581 -5.095 -7.911 1.00 91.12 135 ASP A O 1
ATOM 1049 N N . THR A 1 136 ? -10.665 -4.889 -5.891 1.00 89.69 136 THR A N 1
ATOM 1050 C CA . THR A 1 136 ? -9.287 -5.154 -6.337 1.00 89.69 136 THR A CA 1
ATOM 1051 C C . THR A 1 136 ? -8.943 -6.641 -6.347 1.00 89.69 136 THR A C 1
ATOM 1053 O O . THR A 1 136 ? -7.964 -7.022 -6.985 1.00 89.69 136 THR A O 1
ATOM 1056 N N . GLY A 1 137 ? -9.719 -7.467 -5.645 1.00 93.31 137 GLY A N 1
ATOM 1057 C CA . GLY A 1 137 ? -9.397 -8.854 -5.315 1.00 93.31 137 GLY A CA 1
ATOM 1058 C C . GLY A 1 137 ? -8.350 -8.992 -4.205 1.00 93.31 137 GLY A C 1
ATOM 1059 O O . GLY A 1 137 ? -7.869 -10.096 -3.971 1.00 93.31 137 GLY A O 1
ATOM 1060 N N . VAL A 1 138 ? -7.965 -7.894 -3.542 1.00 94.50 138 VAL A N 1
ATOM 1061 C CA . VAL A 1 138 ? -6.915 -7.876 -2.515 1.00 94.50 138 VAL A CA 1
ATOM 1062 C C . VAL A 1 138 ? -7.523 -7.640 -1.135 1.00 94.50 138 VAL A C 1
ATOM 1064 O O . VAL A 1 138 ? -8.361 -6.759 -0.952 1.00 94.50 138 VAL A O 1
ATOM 1067 N N . ALA A 1 139 ? -7.045 -8.396 -0.148 1.00 95.81 139 ALA A N 1
ATOM 1068 C CA . ALA A 1 139 ? -7.476 -8.262 1.237 1.00 95.81 139 ALA A CA 1
ATOM 1069 C C . ALA A 1 139 ? -6.766 -7.110 1.969 1.00 95.81 139 ALA A C 1
ATOM 1071 O O . ALA A 1 139 ? -5.559 -6.895 1.803 1.00 95.81 139 ALA A O 1
ATOM 1072 N N . LEU A 1 140 ? -7.499 -6.421 2.844 1.00 95.44 140 LEU A N 1
ATOM 1073 C CA . LEU A 1 140 ? -6.974 -5.489 3.838 1.00 95.44 140 LEU A CA 1
ATOM 1074 C C . LEU A 1 140 ? -6.695 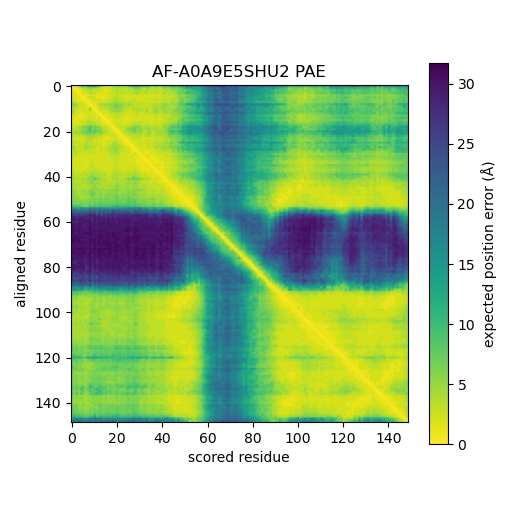-6.245 5.141 1.00 95.44 140 LEU A C 1
ATOM 1076 O O . LEU A 1 140 ? -7.604 -6.849 5.708 1.00 95.44 140 LEU A O 1
ATOM 1080 N N . VAL A 1 141 ? -5.454 -6.200 5.626 1.00 96.62 141 VAL A N 1
ATOM 1081 C CA . VAL A 1 141 ? -5.003 -6.976 6.790 1.00 96.62 141 VAL A CA 1
ATOM 1082 C C . VAL A 1 141 ? -4.450 -6.097 7.908 1.00 96.62 141 VAL A C 1
ATOM 1084 O O . VAL A 1 141 ? -3.790 -5.084 7.656 1.00 96.62 141 VAL A O 1
ATOM 1087 N N . ALA A 1 142 ? -4.672 -6.511 9.153 1.00 96.69 142 ALA A N 1
ATOM 1088 C CA . ALA A 1 142 ? -4.113 -5.871 10.338 1.00 96.69 142 ALA A CA 1
ATOM 1089 C C . ALA A 1 142 ? -2.612 -6.163 10.482 1.00 96.69 142 ALA A C 1
ATOM 1091 O O . ALA A 1 142 ? -2.164 -7.306 10.358 1.00 96.69 142 ALA A O 1
ATOM 1092 N N . THR A 1 143 ? -1.815 -5.137 10.785 1.00 96.50 143 THR A N 1
ATOM 1093 C CA . THR A 1 143 ? -0.361 -5.286 11.000 1.00 96.50 143 THR A CA 1
ATOM 1094 C C . THR A 1 143 ? 0.043 -5.268 12.470 1.00 96.50 143 THR A C 1
ATOM 1096 O O . THR A 1 143 ? 1.215 -5.475 12.780 1.00 96.50 143 THR A O 1
ATOM 1099 N N . ARG A 1 144 ? -0.908 -5.045 13.383 1.00 94.25 144 ARG A N 1
ATOM 1100 C CA . ARG A 1 144 ? -0.675 -5.014 14.830 1.00 94.25 144 ARG A CA 1
ATOM 1101 C C . ARG A 1 144 ? -1.790 -5.746 15.566 1.00 94.25 144 ARG A C 1
ATOM 1103 O O . ARG A 1 144 ? -2.957 -5.541 15.258 1.00 94.25 144 ARG A O 1
ATOM 1110 N N . THR A 1 145 ? -1.424 -6.526 16.577 1.00 93.31 145 THR A N 1
ATOM 1111 C CA . THR A 1 145 ? -2.384 -7.089 17.534 1.00 93.31 145 THR A CA 1
ATOM 1112 C C . THR A 1 145 ? -2.858 -5.997 18.500 1.00 93.31 145 THR A C 1
ATOM 1114 O O . THR A 1 145 ? -2.039 -5.282 19.078 1.00 93.31 145 THR A O 1
ATOM 1117 N N . ILE A 1 146 ? -4.171 -5.863 18.688 1.00 90.50 146 ILE A N 1
ATOM 1118 C CA . ILE A 1 146 ? -4.812 -4.989 19.677 1.00 90.50 146 ILE A CA 1
ATOM 1119 C C . ILE A 1 146 ? -5.841 -5.824 20.440 1.00 90.50 146 ILE A C 1
ATOM 1121 O O . ILE A 1 146 ? -6.904 -6.140 19.913 1.00 90.50 146 ILE A O 1
ATOM 1125 N N . LEU A 1 147 ? -5.522 -6.178 21.687 1.00 87.50 147 LEU A N 1
ATOM 1126 C CA . LEU A 1 147 ? -6.429 -6.933 22.563 1.00 87.50 147 LEU A CA 1
ATOM 1127 C C . LEU A 1 147 ? -7.321 -6.004 23.399 1.00 87.50 147 LEU A C 1
ATOM 1129 O O . LEU A 1 147 ? -8.496 -6.294 23.601 1.00 87.50 147 LEU A O 1
ATOM 1133 N N . LYS A 1 148 ? -6.751 -4.886 23.858 1.00 80.81 148 LYS A N 1
ATOM 1134 C CA . LYS A 1 148 ? -7.398 -3.792 24.594 1.00 80.81 148 LYS A CA 1
ATOM 1135 C C . LYS A 1 148 ? -6.772 -2.466 24.141 1.00 80.81 148 LYS A C 1
ATOM 1137 O O . LYS A 1 148 ? -5.631 -2.489 23.664 1.00 80.81 148 LYS A O 1
ATOM 1142 N N . LEU A 1 149 ? -7.526 -1.368 24.221 1.00 71.06 149 LEU A N 1
ATOM 1143 C CA . LEU A 1 149 ? -7.049 -0.014 23.900 1.00 71.06 149 LEU A CA 1
ATOM 1144 C C . LEU A 1 149 ? -6.492 0.692 25.134 1.00 71.06 149 LEU A C 1
ATOM 1146 O O . LEU A 1 149 ? -7.060 0.479 26.226 1.00 71.06 149 LEU A O 1
#

Radius of gyration: 22.0 Å; Cα contacts (8 Å, |Δi|>4): 244; chains: 1; bounding box: 60×21×63 Å

Solvent-accessible surface area (backbone atoms only — not comparable to full-atom values): 9196 Å² total; per-residue (Å²): 115,49,78,49,67,34,82,91,48,95,82,44,41,61,30,42,31,32,78,90,77,70,45,65,42,60,51,91,48,72,66,40,42,53,48,53,51,37,59,72,75,61,38,61,43,65,54,74,54,61,30,43,28,39,32,78,63,89,83,61,102,69,76,97,80,81,81,80,98,76,80,91,75,95,69,101,66,95,74,62,84,83,72,76,76,58,97,62,46,54,80,50,73,40,51,31,30,40,75,50,66,40,54,59,88,51,47,65,54,37,51,56,52,42,72,63,42,73,44,62,58,66,40,48,61,66,41,71,78,38,70,53,44,73,84,66,75,38,29,32,23,29,74,51,64,38,73,74,131

Foldseek 3Di:
DDWDWDPPDPVTFIWDADLVVRDIPRDPDPSSSVCSSCCNPFDWDKDKDKAKEKEAPPPDPDDPDDDDPDDDDDDPDPQPPDDPDDPRIDIDIFIKIWPDIFTPVCNVQQVVVRHSFYHYDQDAFFDFSACQGSNRNITITTHHGDHDD

Mean predicted aligned error: 10.67 Å